Protein AF-Q8I5D8-F1 (afdb_monomer_lite)

Sequence (147 aa):
MFNIFIRNFSKKAGWSWIKNRRGRKKILSISYPPKDRSNIIKLSDDSDKLIFICNGKLRNNFLSTVKNMKETKCIIKNNNITTPCLVISKAKCHTLLELFTYDEILHLEKLSPHILKLFEEAEKGFEENKQNCILRKHEALKFRLIK

Secondary structure (DSSP, 8-state):
--PPP--PPPSS-SSHHHHHHHH---SEE--SS-SSB---EESSTT--EEEEEEEEEEPGGGHHHHHH-SS-S-EEETTEEEEEEEEEEETTTTEEEEEEEHHHHHHHHHHHHHHHHHHHHHHHHHHHHHHHHHHT-------PPP-

Organism: Plasmodium falciparum (isolate 3D7) (NCBI:txid36329)

Structure (mmCIF, N/CA/C/O backbone):
data_AF-Q8I5D8-F1
#
_entry.id   AF-Q8I5D8-F1
#
loop_
_atom_site.group_PDB
_atom_site.id
_atom_site.type_symbol
_atom_site.label_atom_id
_atom_site.label_alt_id
_atom_site.label_comp_id
_atom_site.label_asym_id
_atom_site.label_entity_id
_atom_site.label_seq_id
_atom_site.pdbx_PDB_ins_code
_atom_site.Cartn_x
_atom_site.Cartn_y
_atom_site.Cartn_z
_atom_site.occupancy
_atom_site.B_iso_or_equiv
_atom_site.auth_seq_id
_atom_site.auth_comp_id
_atom_site.auth_asym_id
_atom_site.auth_atom_id
_atom_site.pdbx_PDB_model_num
ATOM 1 N N . MET A 1 1 ? -4.932 -18.431 -12.951 1.00 45.66 1 MET A N 1
ATOM 2 C CA . MET A 1 1 ? -4.204 -17.505 -13.847 1.00 45.66 1 MET A CA 1
ATOM 3 C C . MET A 1 1 ? -4.663 -16.094 -13.500 1.00 45.66 1 MET A C 1
ATOM 5 O O . MET A 1 1 ? -5.867 -15.881 -13.495 1.00 45.66 1 MET A O 1
ATOM 9 N N . PHE A 1 2 ? -3.774 -15.178 -13.105 1.00 57.84 2 PHE A N 1
ATOM 10 C CA . PHE A 1 2 ? -4.151 -13.779 -12.852 1.00 57.84 2 PHE A CA 1
ATOM 11 C C . PHE A 1 2 ? -3.645 -12.900 -13.991 1.00 57.84 2 PHE A C 1
ATOM 13 O O . PHE A 1 2 ? -2.509 -13.062 -14.428 1.00 57.84 2 PHE A O 1
ATOM 20 N N . ASN A 1 3 ? -4.489 -11.984 -14.460 1.00 68.06 3 ASN A N 1
ATOM 21 C CA . ASN A 1 3 ? -4.145 -11.078 -15.549 1.00 68.06 3 ASN A CA 1
ATOM 22 C C . ASN A 1 3 ? -3.196 -9.984 -15.040 1.00 68.06 3 ASN A C 1
ATOM 24 O O . ASN A 1 3 ? -3.507 -9.298 -14.065 1.00 68.06 3 ASN A O 1
ATOM 28 N N . ILE A 1 4 ? -2.057 -9.806 -15.714 1.00 69.00 4 ILE A N 1
ATOM 29 C CA . ILE A 1 4 ? -1.186 -8.641 -15.527 1.00 69.00 4 ILE A CA 1
ATOM 30 C C . ILE A 1 4 ? -1.712 -7.533 -16.440 1.00 69.00 4 ILE A C 1
ATOM 32 O O . ILE A 1 4 ? -1.822 -7.718 -17.649 1.00 69.00 4 ILE A O 1
ATOM 36 N N . PHE A 1 5 ? -2.039 -6.377 -15.866 1.00 68.50 5 PHE A N 1
ATOM 37 C CA . PHE A 1 5 ? -2.494 -5.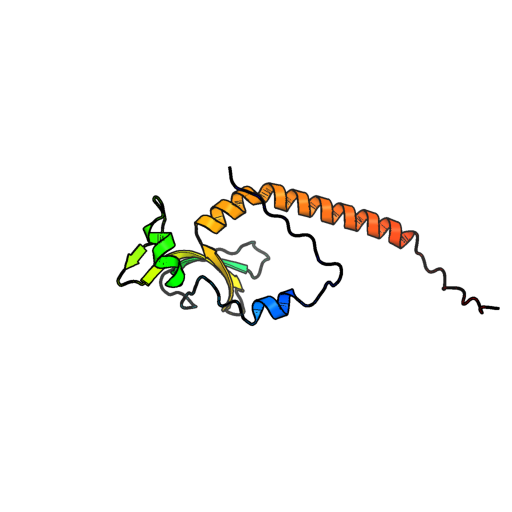213 -16.623 1.00 68.50 5 PHE A CA 1
ATOM 38 C C . PHE A 1 5 ? -1.362 -4.193 -16.733 1.00 68.50 5 PHE A C 1
ATOM 40 O O . PHE A 1 5 ? -0.873 -3.697 -15.719 1.00 68.50 5 PHE A O 1
ATOM 47 N N . ILE A 1 6 ? -0.975 -3.846 -17.961 1.00 64.00 6 ILE A N 1
ATOM 48 C CA . ILE A 1 6 ? 0.034 -2.818 -18.243 1.00 64.00 6 ILE A CA 1
ATOM 49 C C . ILE A 1 6 ? -0.675 -1.595 -18.822 1.00 64.00 6 ILE A C 1
ATOM 51 O O . ILE A 1 6 ? -1.484 -1.707 -19.743 1.00 64.00 6 ILE A O 1
ATOM 55 N N . ARG A 1 7 ? -0.369 -0.406 -18.293 1.00 58.84 7 ARG A N 1
ATOM 56 C CA . ARG A 1 7 ? -0.819 0.866 -18.865 1.00 58.84 7 ARG A CA 1
ATOM 57 C C . ARG A 1 7 ? 0.386 1.639 -19.379 1.00 58.84 7 ARG A C 1
ATOM 59 O O . ARG A 1 7 ? 1.221 2.067 -18.590 1.00 58.84 7 ARG A O 1
ATOM 66 N N . ASN A 1 8 ? 0.417 1.896 -20.683 1.00 57.47 8 ASN A N 1
ATOM 67 C CA . ASN A 1 8 ? 1.417 2.777 -21.278 1.00 57.47 8 ASN A CA 1
ATOM 68 C C . ASN A 1 8 ? 1.202 4.224 -20.808 1.00 57.47 8 ASN A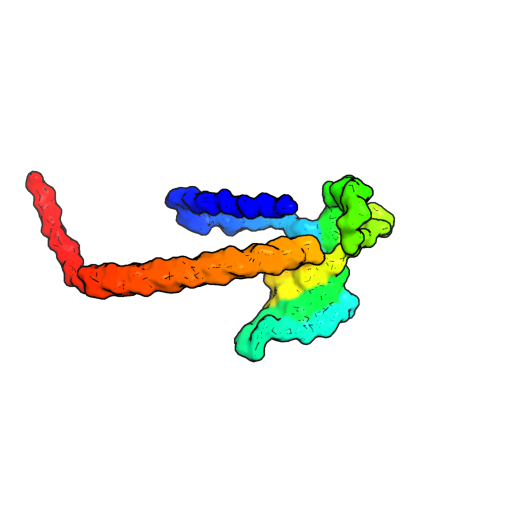 C 1
ATOM 70 O O . ASN A 1 8 ? 0.062 4.697 -20.697 1.00 57.47 8 ASN A O 1
ATOM 74 N N . PHE A 1 9 ? 2.294 4.942 -20.536 1.00 55.41 9 PHE A N 1
ATOM 75 C CA . PHE A 1 9 ? 2.217 6.369 -20.241 1.00 55.41 9 PHE A CA 1
ATOM 76 C C . PHE A 1 9 ? 1.647 7.122 -21.449 1.00 55.41 9 PHE A C 1
ATOM 78 O O . PHE A 1 9 ? 2.060 6.929 -22.590 1.00 55.41 9 PHE A O 1
ATOM 85 N N . SER A 1 10 ? 0.702 8.025 -21.190 1.00 53.72 10 SER A N 1
ATOM 86 C CA . SER A 1 10 ? 0.328 9.044 -22.171 1.00 53.72 10 SER A CA 1
ATOM 87 C C . SER A 1 10 ? 1.541 9.941 -22.429 1.00 53.72 10 SER A C 1
ATOM 89 O O . SER A 1 10 ? 2.137 10.425 -21.469 1.00 53.72 10 SER A O 1
ATOM 91 N N . LYS A 1 11 ? 1.849 10.242 -23.701 1.00 53.69 11 LYS A N 1
ATOM 92 C CA . LYS A 1 11 ? 2.894 11.216 -24.089 1.00 53.69 11 LYS A CA 1
ATOM 93 C C . LYS A 1 11 ? 2.678 12.612 -23.476 1.00 53.69 11 LYS A C 1
ATOM 95 O O . LYS A 1 11 ? 3.629 13.370 -23.333 1.00 53.69 11 LYS A O 1
ATOM 100 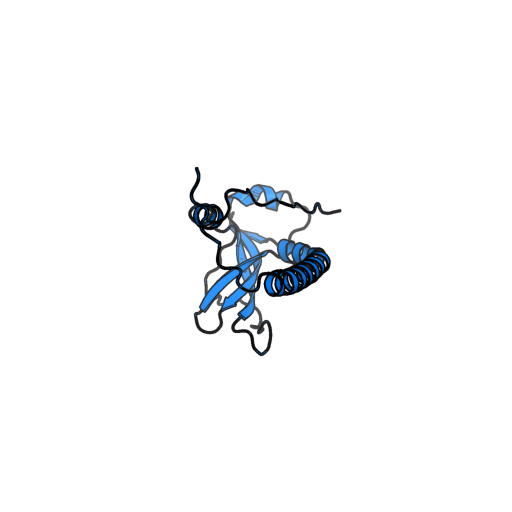N N . LYS A 1 12 ? 1.451 12.955 -23.060 1.00 54.16 12 LYS A N 1
ATOM 101 C CA . LYS A 1 12 ? 1.179 14.117 -22.194 1.00 54.16 12 LYS A CA 1
ATOM 102 C C . LYS A 1 12 ? 1.453 13.706 -20.737 1.00 54.16 12 LYS A C 1
ATOM 104 O O . LYS A 1 12 ? 0.521 13.339 -20.019 1.00 54.16 12 LYS A O 1
ATOM 109 N N . ALA A 1 13 ? 2.724 13.654 -20.337 1.00 48.72 13 ALA A N 1
ATOM 110 C CA . ALA A 1 13 ? 3.164 13.059 -19.071 1.00 48.72 13 ALA A CA 1
ATOM 111 C C . ALA A 1 13 ? 3.556 14.112 -18.019 1.00 48.72 13 ALA A C 1
ATOM 113 O O . ALA A 1 13 ? 4.333 15.020 -18.289 1.00 48.72 13 ALA A O 1
ATOM 114 N N . GLY A 1 14 ? 3.026 13.953 -16.799 1.00 53.44 14 GLY A N 1
ATOM 115 C CA . GLY A 1 14 ? 3.555 14.585 -15.583 1.00 53.44 14 GLY A CA 1
ATOM 116 C C . GLY A 1 14 ? 2.521 14.789 -14.468 1.00 53.44 14 GLY A C 1
ATOM 117 O O . GLY A 1 14 ? 2.788 14.490 -13.312 1.00 53.44 14 GLY A O 1
ATOM 118 N N . TRP A 1 15 ? 1.302 15.234 -14.794 1.00 47.25 15 TRP A N 1
ATOM 119 C CA . TRP A 1 15 ? 0.408 15.840 -13.784 1.00 47.25 15 TRP A CA 1
ATOM 120 C C . TRP A 1 15 ? -0.894 15.083 -13.490 1.00 47.25 15 TRP A C 1
ATOM 122 O O . TRP A 1 15 ? -1.536 15.327 -12.464 1.00 47.25 15 TRP A O 1
ATOM 132 N N . SER A 1 16 ? -1.300 14.141 -14.350 1.00 52.19 16 SER A N 1
ATOM 133 C CA . SER A 1 16 ? -2.563 13.407 -14.158 1.00 52.19 16 SER A CA 1
ATOM 134 C C . SER A 1 16 ? -2.560 12.585 -12.863 1.00 52.19 16 SER A C 1
ATOM 136 O O . SER A 1 16 ? -3.599 12.454 -12.226 1.00 52.19 16 SER A O 1
ATOM 138 N N . TRP A 1 17 ? -1.402 12.112 -12.397 1.00 51.12 17 TRP A N 1
ATOM 139 C CA . TRP A 1 17 ? -1.319 11.247 -11.217 1.00 51.12 17 TRP A CA 1
ATOM 140 C C . TRP A 1 17 ? -1.645 11.972 -9.896 1.00 51.12 17 TRP A C 1
ATOM 142 O O . TRP A 1 17 ? -2.410 11.453 -9.082 1.00 51.12 17 TRP A O 1
ATOM 152 N N . ILE A 1 18 ? -1.167 13.214 -9.719 1.00 50.75 18 ILE A N 1
ATOM 153 C CA . ILE A 1 18 ? -1.487 14.054 -8.546 1.00 50.75 18 ILE A CA 1
ATOM 154 C C . ILE A 1 18 ? -2.977 14.427 -8.538 1.00 50.75 18 ILE A C 1
ATOM 156 O O . ILE A 1 18 ? -3.631 14.341 -7.496 1.00 50.75 18 ILE A O 1
ATOM 160 N N . LYS A 1 19 ? -3.544 14.785 -9.702 1.00 51.03 19 LYS A N 1
ATOM 161 C CA . LYS A 1 19 ? -4.984 15.074 -9.828 1.00 51.03 19 LYS A CA 1
ATOM 162 C C . LYS A 1 19 ? -5.844 13.833 -9.567 1.00 51.03 19 LYS A C 1
ATOM 164 O O . LYS A 1 19 ? -6.840 13.939 -8.857 1.00 51.03 19 LYS A O 1
ATOM 169 N N . ASN A 1 20 ? -5.426 12.658 -10.039 1.00 56.88 20 ASN A N 1
ATOM 170 C CA . ASN A 1 20 ? -6.163 11.408 -9.828 1.00 56.88 20 ASN A CA 1
ATOM 171 C C . ASN A 1 20 ? -6.206 10.991 -8.345 1.00 56.88 20 ASN A C 1
ATOM 173 O O . ASN A 1 20 ? -7.168 10.348 -7.924 1.00 56.88 20 ASN A O 1
ATOM 177 N N . ARG A 1 21 ? -5.218 11.388 -7.525 1.00 53.41 21 ARG A N 1
ATOM 178 C CA . ARG A 1 21 ? -5.267 11.183 -6.065 1.00 53.41 21 ARG A CA 1
ATOM 179 C C . ARG A 1 21 ? -6.294 12.076 -5.366 1.00 53.41 21 ARG A C 1
ATOM 181 O O . ARG A 1 21 ? -6.942 11.595 -4.441 1.00 53.41 21 ARG A O 1
ATOM 188 N N . ARG A 1 22 ? -6.477 13.336 -5.794 1.00 55.75 22 ARG A N 1
ATOM 189 C CA . ARG A 1 22 ? -7.295 14.333 -5.063 1.00 55.75 22 ARG A CA 1
ATOM 190 C C . ARG A 1 22 ? -8.771 13.942 -4.871 1.00 55.75 22 ARG A C 1
ATOM 192 O O . ARG A 1 22 ? -9.397 14.472 -3.965 1.00 55.75 22 ARG A O 1
ATOM 199 N N . GLY A 1 23 ? -9.313 13.001 -5.649 1.00 59.81 23 GLY A N 1
ATOM 200 C CA . GLY A 1 23 ? -10.686 12.497 -5.472 1.00 59.81 23 GLY A CA 1
ATOM 201 C C . GLY A 1 23 ? -10.799 11.030 -5.048 1.00 59.81 23 GLY A C 1
ATOM 202 O O . GLY A 1 23 ? -11.850 10.604 -4.561 1.00 59.81 23 GLY A O 1
ATOM 203 N N . ARG A 1 24 ? -9.740 10.224 -5.209 1.00 64.69 24 ARG A N 1
ATOM 204 C CA . ARG A 1 24 ? -9.815 8.786 -4.930 1.00 64.69 24 ARG A CA 1
ATOM 205 C C . ARG A 1 24 ? -9.666 8.548 -3.436 1.00 64.69 24 ARG A C 1
ATOM 207 O O . ARG A 1 24 ? -8.569 8.357 -2.917 1.00 64.69 24 ARG A O 1
ATOM 214 N N . LYS A 1 25 ? -10.794 8.538 -2.731 1.00 70.19 25 LYS A N 1
ATOM 215 C CA . LYS A 1 25 ? -10.813 8.172 -1.318 1.00 70.19 25 LYS A CA 1
ATOM 216 C C . LYS A 1 25 ? -10.243 6.735 -1.164 1.00 70.19 25 LYS A C 1
ATOM 218 O O . LYS A 1 25 ? -10.648 5.839 -1.910 1.00 70.19 25 LYS A O 1
ATOM 223 N N . LYS A 1 26 ? -9.350 6.481 -0.196 1.00 79.38 26 LYS A N 1
ATOM 224 C CA . LYS A 1 26 ? -8.678 5.169 0.010 1.00 79.38 26 LYS A CA 1
ATOM 225 C C . LYS A 1 26 ? -9.668 4.026 0.262 1.00 79.38 26 LYS A C 1
ATOM 227 O O . LYS A 1 26 ? -10.628 4.227 0.993 1.00 79.38 26 LYS A O 1
ATOM 232 N N . ILE A 1 27 ? -9.475 2.856 -0.344 1.00 87.25 27 ILE A N 1
ATOM 233 C CA . ILE A 1 27 ? -10.397 1.709 -0.203 1.00 87.25 27 ILE A CA 1
ATOM 234 C C . ILE A 1 27 ? -10.407 1.177 1.241 1.00 87.25 27 ILE A C 1
ATOM 236 O O . ILE A 1 27 ? -11.473 0.862 1.775 1.00 87.25 27 ILE A O 1
ATOM 240 N N . LEU A 1 28 ? -9.231 1.168 1.870 1.00 90.69 28 LEU A N 1
ATOM 241 C CA . LEU A 1 28 ? -9.011 0.831 3.271 1.00 90.69 28 LEU A CA 1
ATOM 242 C C . LEU A 1 28 ? -8.831 2.078 4.139 1.00 90.69 28 LEU A C 1
ATOM 244 O O . LEU A 1 28 ? -8.306 3.105 3.696 1.00 90.69 28 LEU A O 1
ATOM 248 N N . SER A 1 29 ? -9.216 1.950 5.404 1.00 91.31 29 SER A N 1
ATOM 249 C CA . SER A 1 29 ? -8.965 2.936 6.454 1.00 91.31 29 SER A CA 1
ATOM 250 C C . SER A 1 29 ? -8.567 2.246 7.756 1.00 91.31 29 SER A C 1
ATOM 252 O O . SER A 1 29 ? -9.096 1.188 8.088 1.00 91.31 29 SER A O 1
ATOM 254 N N . ILE A 1 30 ? -7.645 2.850 8.501 1.00 92.12 30 ILE A N 1
ATOM 255 C CA . ILE A 1 30 ? -7.231 2.397 9.833 1.00 92.12 30 ILE A CA 1
ATOM 256 C C . ILE A 1 30 ? -7.236 3.592 10.785 1.00 92.12 30 ILE A C 1
ATOM 258 O O . ILE A 1 30 ? -6.993 4.723 10.359 1.00 92.12 30 ILE A O 1
ATOM 262 N N . SER A 1 31 ? -7.479 3.355 12.072 1.00 88.56 31 SER A N 1
ATOM 263 C CA . SER A 1 31 ? -7.127 4.326 13.110 1.00 88.56 31 SER A CA 1
ATOM 264 C C . SER A 1 31 ? -5.616 4.266 13.313 1.00 88.56 31 SER A C 1
ATOM 266 O O . SER A 1 31 ? -5.099 3.222 13.713 1.00 88.56 31 SER A O 1
ATOM 268 N N . TYR A 1 32 ? -4.909 5.349 13.003 1.00 83.50 32 TYR A N 1
ATOM 269 C CA . TYR A 1 32 ? -3.458 5.412 13.139 1.00 83.50 32 TYR A CA 1
ATOM 270 C C . TYR A 1 32 ? -3.062 6.403 14.250 1.00 83.50 32 TYR A C 1
ATOM 272 O O . TYR A 1 32 ? -3.563 7.527 14.229 1.00 83.50 32 TYR A O 1
ATOM 280 N N . PRO A 1 33 ? -2.162 6.030 15.181 1.00 84.62 33 PRO A N 1
ATOM 281 C CA . PRO A 1 33 ? -1.501 4.726 15.283 1.00 84.62 33 PRO A CA 1
ATOM 282 C C . PRO A 1 33 ? -2.478 3.618 15.733 1.00 84.62 33 PRO A C 1
ATOM 284 O O . PRO A 1 33 ? -3.350 3.875 16.563 1.00 84.62 33 PRO A O 1
ATOM 287 N N . PRO A 1 34 ? -2.359 2.386 15.204 1.00 88.12 34 PRO A N 1
ATOM 288 C CA . PRO A 1 34 ? -3.238 1.300 15.615 1.00 88.12 34 PRO A CA 1
ATOM 289 C C . PRO A 1 34 ? -2.811 0.746 16.974 1.00 88.12 34 PRO A C 1
ATOM 291 O O . PRO A 1 34 ? -1.621 0.528 17.208 1.00 88.12 34 PRO A O 1
ATOM 294 N N . LYS A 1 35 ? -3.799 0.513 17.845 1.00 89.00 35 LYS A N 1
ATOM 295 C CA . LYS A 1 35 ? -3.613 -0.141 19.148 1.00 89.00 35 LYS A CA 1
ATOM 296 C C . LYS A 1 35 ? -3.405 -1.646 18.972 1.00 89.00 35 LYS A C 1
ATOM 298 O O . LYS A 1 35 ? -2.396 -2.176 19.418 1.00 89.00 35 LYS A O 1
ATOM 303 N N . ASP A 1 36 ? -4.303 -2.286 18.224 1.00 91.81 36 ASP A N 1
ATOM 304 C CA . ASP A 1 36 ? -4.248 -3.718 17.928 1.00 91.81 36 ASP A CA 1
ATOM 305 C C . ASP A 1 36 ? -3.459 -3.954 16.637 1.00 91.81 36 ASP A C 1
ATOM 307 O O . ASP A 1 36 ? -3.962 -3.763 15.523 1.00 91.81 36 ASP A O 1
ATOM 311 N N . ARG A 1 37 ? -2.188 -4.325 16.785 1.00 94.62 37 ARG A N 1
ATOM 312 C CA . ARG A 1 37 ? -1.266 -4.570 15.671 1.00 94.62 37 ARG A CA 1
ATOM 313 C C . ARG A 1 37 ? -0.265 -5.667 16.009 1.00 94.62 37 ARG A C 1
ATOM 315 O O . ARG A 1 37 ? -0.007 -5.938 17.178 1.00 94.62 37 ARG A O 1
ATOM 322 N N . SER A 1 38 ? 0.319 -6.257 14.973 1.00 95.94 38 SER A N 1
ATOM 323 C CA . SER A 1 38 ? 1.482 -7.131 15.107 1.00 95.94 38 SER A CA 1
ATOM 324 C C . SER A 1 38 ? 2.723 -6.354 15.552 1.00 95.94 38 SER A C 1
ATOM 326 O O . SER A 1 38 ? 2.738 -5.118 15.575 1.00 95.94 38 SER A O 1
ATOM 328 N N . ASN A 1 39 ? 3.808 -7.091 15.793 1.00 95.38 39 ASN A N 1
ATOM 329 C CA . ASN A 1 39 ? 5.138 -6.510 15.939 1.00 95.38 39 ASN A CA 1
ATOM 330 C C . ASN A 1 39 ? 5.472 -5.605 14.746 1.00 95.38 39 ASN A C 1
ATOM 332 O O . ASN A 1 39 ? 5.102 -5.893 13.602 1.00 95.38 39 ASN A O 1
ATOM 336 N N . ILE A 1 40 ? 6.165 -4.507 15.044 1.00 93.44 40 ILE A N 1
ATOM 337 C CA . ILE A 1 40 ? 6.664 -3.565 14.048 1.00 93.44 40 ILE A CA 1
ATOM 338 C C . ILE A 1 40 ? 8.021 -4.056 13.559 1.00 93.44 40 ILE A C 1
ATOM 340 O O . ILE A 1 40 ? 8.933 -4.255 14.356 1.00 93.44 40 ILE A O 1
ATOM 344 N N . ILE A 1 41 ? 8.148 -4.202 12.244 1.00 94.00 41 ILE A N 1
ATOM 345 C CA . ILE A 1 41 ? 9.352 -4.656 11.554 1.00 94.00 41 ILE A CA 1
ATOM 346 C C . ILE A 1 41 ? 9.890 -3.497 10.713 1.00 94.00 41 ILE A C 1
ATOM 348 O O . ILE A 1 41 ? 9.126 -2.789 10.055 1.00 94.00 41 ILE A O 1
ATOM 352 N N . LYS A 1 42 ? 11.203 -3.275 10.724 1.00 93.25 42 LYS A N 1
ATOM 353 C CA . LYS A 1 42 ? 11.855 -2.320 9.821 1.00 93.25 42 LYS A CA 1
ATOM 354 C C . LYS A 1 42 ? 12.056 -2.991 8.460 1.00 93.25 42 LYS A C 1
ATOM 356 O O . LYS A 1 42 ? 12.469 -4.143 8.421 1.00 93.25 42 LYS A O 1
ATOM 361 N N . LEU A 1 43 ? 11.757 -2.307 7.351 1.00 91.75 43 LEU A N 1
ATOM 362 C CA . LEU A 1 43 ? 11.884 -2.913 6.012 1.00 91.75 43 LEU A CA 1
ATOM 363 C C . LEU A 1 43 ? 13.336 -3.326 5.695 1.00 91.75 43 LEU A C 1
ATOM 365 O O . LEU A 1 43 ? 13.564 -4.328 5.031 1.00 91.75 43 LEU A O 1
ATOM 369 N N . SER A 1 44 ? 14.298 -2.539 6.164 1.00 91.31 44 SER A N 1
ATOM 370 C CA . SER A 1 44 ? 15.737 -2.816 6.149 1.00 91.31 44 SER A CA 1
ATOM 371 C C . SER A 1 44 ? 16.421 -1.968 7.219 1.00 91.31 44 SER A C 1
ATOM 373 O O . SER A 1 44 ? 15.868 -0.933 7.611 1.00 91.31 44 SER A O 1
ATOM 375 N N . ASP A 1 45 ? 17.624 -2.352 7.641 1.00 90.12 45 ASP A N 1
ATOM 376 C CA . ASP A 1 45 ? 18.358 -1.682 8.723 1.00 90.12 45 ASP A CA 1
ATOM 377 C C . ASP A 1 45 ? 18.633 -0.199 8.455 1.00 90.12 45 ASP A C 1
ATOM 379 O O . ASP A 1 45 ? 18.612 0.597 9.391 1.00 90.12 45 ASP A O 1
ATOM 383 N N . ASP A 1 46 ? 18.736 0.212 7.192 1.00 90.38 46 ASP A N 1
ATOM 384 C CA . ASP A 1 46 ? 18.963 1.615 6.817 1.00 90.38 46 ASP A CA 1
ATOM 385 C C . ASP A 1 46 ? 17.677 2.375 6.452 1.00 90.38 46 ASP A C 1
ATOM 387 O O . ASP A 1 46 ? 17.674 3.599 6.308 1.00 90.38 46 ASP A O 1
ATOM 391 N N . SER A 1 47 ? 16.545 1.682 6.291 1.00 87.62 47 SER A N 1
ATOM 392 C CA . SER A 1 47 ? 15.311 2.325 5.828 1.00 87.62 47 SER A CA 1
ATOM 393 C C . SER A 1 47 ? 14.506 2.966 6.960 1.00 87.62 47 SER A C 1
ATOM 395 O O . SER A 1 47 ? 14.162 2.335 7.950 1.00 87.62 47 SER A O 1
ATOM 397 N N . ASP A 1 48 ? 14.033 4.197 6.771 1.00 90.56 48 ASP A N 1
ATOM 398 C CA . ASP A 1 48 ? 13.064 4.826 7.689 1.00 90.56 48 ASP A CA 1
ATOM 399 C C . ASP A 1 48 ? 11.626 4.256 7.532 1.00 90.56 48 ASP A C 1
ATOM 401 O O . ASP A 1 48 ? 10.648 4.917 7.903 1.00 90.56 48 ASP A O 1
ATOM 405 N N . LYS A 1 49 ? 11.466 3.056 6.947 1.00 93.00 49 LYS A N 1
ATOM 406 C CA . LYS A 1 49 ? 10.166 2.432 6.655 1.00 93.00 49 LYS A CA 1
ATOM 407 C C . LYS A 1 49 ? 9.866 1.309 7.647 1.00 93.00 49 LYS A C 1
ATOM 409 O O . LYS A 1 49 ? 10.670 0.399 7.833 1.00 93.00 49 LYS A O 1
ATOM 414 N N . LEU A 1 50 ? 8.682 1.375 8.243 1.00 93.38 50 LEU A N 1
ATOM 415 C CA . LEU A 1 50 ? 8.147 0.391 9.174 1.00 93.38 50 LEU A CA 1
ATOM 416 C C . LEU A 1 50 ? 7.002 -0.375 8.526 1.00 93.38 50 LEU A C 1
ATOM 418 O O . LEU A 1 50 ? 6.205 0.198 7.779 1.00 93.38 50 LEU A O 1
ATOM 422 N N . ILE A 1 51 ? 6.919 -1.654 8.860 1.00 94.94 51 ILE A N 1
ATOM 423 C CA . ILE A 1 51 ? 5.932 -2.596 8.363 1.00 94.94 51 ILE A CA 1
ATOM 424 C C . ILE A 1 51 ? 5.313 -3.324 9.548 1.00 94.94 51 ILE A C 1
ATOM 426 O O . ILE A 1 51 ? 6.013 -3.796 10.440 1.00 94.9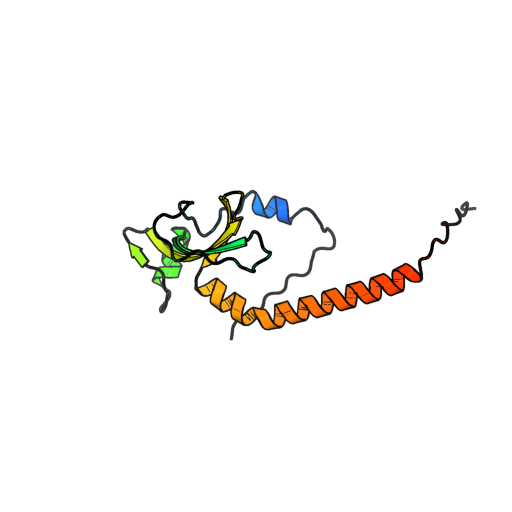4 51 ILE A O 1
ATOM 430 N N . PHE A 1 52 ? 3.991 -3.410 9.567 1.00 95.75 52 PHE A N 1
ATOM 431 C CA . PHE A 1 52 ? 3.254 -4.217 10.534 1.00 95.75 52 PHE A CA 1
ATOM 432 C C . PHE A 1 52 ? 1.882 -4.574 9.966 1.00 95.75 52 PHE A C 1
ATOM 434 O O . PHE A 1 52 ? 1.423 -3.978 8.991 1.00 95.75 52 PHE A O 1
ATOM 441 N N . ILE A 1 53 ? 1.215 -5.539 10.585 1.00 96.62 53 ILE A N 1
ATOM 442 C CA . ILE A 1 53 ? -0.130 -5.970 10.219 1.00 96.62 53 ILE A CA 1
ATOM 443 C C . ILE A 1 53 ? -1.109 -5.446 11.265 1.00 96.62 53 ILE A C 1
ATOM 445 O O . ILE A 1 53 ? -0.865 -5.539 12.470 1.00 96.62 53 ILE A O 1
ATOM 449 N N . CYS A 1 54 ? -2.235 -4.904 10.816 1.00 95.81 54 CYS A N 1
ATOM 450 C CA . CYS A 1 54 ? -3.366 -4.601 11.685 1.00 95.81 54 CYS A CA 1
ATOM 451 C C . CYS A 1 54 ? -4.690 -4.815 10.952 1.00 95.81 54 CYS A C 1
ATOM 453 O O . CYS A 1 54 ? -4.731 -5.046 9.741 1.00 95.81 54 CYS A O 1
ATOM 455 N N . ASN A 1 55 ? -5.788 -4.730 11.694 1.00 95.31 55 ASN A N 1
ATOM 456 C CA . ASN A 1 55 ? -7.120 -4.790 11.115 1.00 95.31 55 ASN A CA 1
ATOM 457 C C . ASN A 1 55 ? -7.557 -3.404 10.629 1.00 95.31 55 ASN A C 1
ATOM 459 O O . ASN A 1 55 ? -7.601 -2.442 11.398 1.00 95.31 55 ASN A O 1
ATOM 463 N N . GLY A 1 56 ? -7.904 -3.317 9.347 1.00 94.00 56 GLY A N 1
ATOM 464 C CA . GLY A 1 56 ? -8.451 -2.124 8.717 1.00 94.00 56 GLY A CA 1
ATOM 465 C C . GLY A 1 56 ? -9.911 -2.282 8.328 1.00 94.00 56 GLY A C 1
ATOM 466 O O . GLY A 1 56 ? -10.411 -3.386 8.123 1.00 94.00 56 GLY A O 1
ATOM 467 N N . LYS A 1 57 ? -10.603 -1.149 8.218 1.00 94.12 57 LYS A N 1
ATOM 468 C CA . LYS A 1 57 ? -11.982 -1.067 7.743 1.00 94.12 57 LYS A CA 1
ATOM 469 C C . LYS A 1 57 ? -11.988 -0.876 6.234 1.00 94.12 57 LYS A C 1
ATOM 471 O O . LYS A 1 57 ? -11.445 0.114 5.727 1.00 94.12 57 LYS A O 1
ATOM 476 N N . LEU A 1 58 ? -12.624 -1.807 5.535 1.00 93.19 58 LEU A N 1
ATOM 477 C CA . LEU A 1 58 ? -12.912 -1.699 4.113 1.00 93.19 58 LEU A CA 1
ATOM 478 C C . LEU A 1 58 ? -14.203 -0.896 3.922 1.00 93.19 58 LEU A C 1
ATOM 480 O O . LEU A 1 58 ? -15.116 -0.953 4.746 1.00 93.19 58 LEU A O 1
ATOM 484 N N . ARG A 1 59 ? -14.296 -0.134 2.832 1.00 90.75 59 ARG A N 1
ATOM 485 C CA . ARG A 1 59 ? -15.536 0.579 2.507 1.00 90.75 59 ARG A CA 1
ATOM 486 C C . ARG A 1 59 ? -16.733 -0.353 2.346 1.00 90.75 59 ARG A C 1
ATOM 488 O O . ARG A 1 59 ? -16.657 -1.354 1.643 1.00 90.75 59 ARG A O 1
ATOM 495 N N . ASN A 1 60 ? -17.884 0.110 2.826 1.00 87.88 60 ASN A N 1
ATOM 496 C CA . ASN A 1 60 ? -19.152 -0.613 2.726 1.00 87.88 60 ASN A CA 1
ATOM 497 C C . ASN A 1 60 ? -19.619 -0.845 1.276 1.00 87.88 60 ASN A C 1
ATOM 499 O O . ASN A 1 60 ? -20.366 -1.783 1.031 1.00 87.88 60 ASN A O 1
ATOM 503 N N . ASN A 1 61 ? -19.136 -0.072 0.294 1.00 89.12 61 ASN A N 1
ATOM 504 C CA . ASN A 1 61 ? -19.426 -0.318 -1.127 1.00 89.12 61 ASN A CA 1
ATOM 505 C C . ASN A 1 61 ? -18.941 -1.696 -1.610 1.00 89.12 61 ASN A C 1
ATOM 507 O O . ASN A 1 61 ? -19.447 -2.196 -2.606 1.00 89.12 61 ASN A O 1
ATOM 511 N N . PHE A 1 62 ? -17.979 -2.308 -0.913 1.00 88.31 62 PHE A N 1
ATOM 512 C CA . PHE A 1 62 ? -17.486 -3.651 -1.217 1.00 88.31 62 PHE A CA 1
ATOM 513 C C . PHE A 1 62 ? -18.261 -4.754 -0.482 1.00 88.31 62 PHE A C 1
ATOM 515 O O . PHE A 1 62 ? -17.918 -5.922 -0.624 1.00 88.31 62 PHE A O 1
ATOM 522 N N . LEU A 1 63 ? -19.303 -4.430 0.296 1.00 89.88 63 LEU A N 1
ATOM 523 C CA . LEU A 1 63 ? -20.018 -5.410 1.123 1.00 89.88 63 LEU A CA 1
ATOM 524 C C . LEU A 1 63 ? -20.640 -6.533 0.293 1.00 89.88 63 LEU A C 1
ATOM 526 O O . LEU A 1 63 ? -20.532 -7.693 0.675 1.00 89.88 63 LEU A O 1
ATOM 530 N N . SER A 1 64 ? -21.253 -6.206 -0.845 1.00 90.62 64 SER A N 1
ATOM 531 C CA . SER A 1 64 ? -21.802 -7.204 -1.771 1.00 90.62 64 SER A CA 1
ATOM 532 C C . SER A 1 64 ? -20.704 -8.081 -2.368 1.00 90.62 64 SER A C 1
ATOM 534 O O . SER A 1 64 ? -20.836 -9.300 -2.387 1.00 90.62 64 SER A O 1
ATOM 536 N N . THR A 1 65 ? -19.592 -7.476 -2.794 1.00 89.25 65 THR A N 1
ATOM 537 C CA . THR A 1 65 ? -18.434 -8.196 -3.332 1.00 89.25 65 THR A CA 1
ATOM 538 C C . THR A 1 65 ? -17.871 -9.181 -2.313 1.00 89.25 65 THR A C 1
ATOM 540 O O . THR A 1 65 ? -17.718 -10.353 -2.636 1.00 89.25 65 THR A O 1
ATOM 543 N N . VAL A 1 66 ? -17.630 -8.735 -1.077 1.00 89.25 66 VAL A N 1
ATOM 544 C CA . VAL A 1 66 ? -17.063 -9.576 -0.013 1.00 89.25 66 VAL A CA 1
ATOM 545 C C . VAL A 1 66 ? -18.032 -10.687 0.399 1.00 89.25 66 VAL A C 1
ATOM 547 O O . VAL A 1 66 ? -17.590 -11.808 0.611 1.00 89.25 66 VAL A O 1
ATOM 550 N N . LYS A 1 67 ? -19.348 -10.428 0.454 1.00 89.38 67 LYS A N 1
ATOM 551 C CA . LYS A 1 67 ? -20.357 -11.471 0.734 1.00 89.38 67 LYS A CA 1
ATOM 552 C C . LYS A 1 67 ? -20.403 -12.571 -0.331 1.00 89.38 67 LYS A C 1
ATOM 554 O O . LYS A 1 67 ? -20.723 -13.706 -0.004 1.00 89.38 67 LYS A O 1
ATOM 559 N N . ASN A 1 68 ? -20.101 -12.232 -1.583 1.00 90.00 68 ASN A N 1
ATOM 560 C CA . ASN A 1 68 ? -20.139 -13.170 -2.706 1.00 90.00 68 ASN A CA 1
ATOM 561 C C . ASN A 1 68 ? -18.816 -13.927 -2.908 1.00 90.00 68 ASN A C 1
ATOM 563 O O . ASN A 1 68 ? -18.756 -14.860 -3.711 1.00 90.00 68 ASN A O 1
ATOM 567 N N . MET A 1 69 ? -17.744 -13.527 -2.224 1.00 86.69 69 MET A N 1
ATOM 568 C CA . MET A 1 69 ? -16.463 -14.221 -2.288 1.00 86.69 69 MET A CA 1
ATOM 569 C C . MET A 1 69 ? -16.501 -15.482 -1.415 1.00 86.69 69 MET A C 1
ATOM 571 O O . MET A 1 69 ? -16.867 -15.424 -0.245 1.00 86.69 69 MET A O 1
ATOM 575 N N . LYS A 1 70 ? -16.099 -16.624 -1.987 1.00 80.88 70 LYS A N 1
ATOM 576 C CA . LYS A 1 70 ? -16.099 -17.927 -1.294 1.00 80.88 70 LYS A CA 1
ATOM 577 C C . LYS A 1 70 ? -15.033 -18.023 -0.202 1.00 80.88 70 LYS A C 1
ATOM 579 O O . LYS A 1 70 ? -15.277 -18.608 0.844 1.00 80.88 70 LYS A O 1
ATOM 584 N N . GLU A 1 71 ? -13.868 -17.432 -0.448 1.00 82.56 71 GLU A N 1
ATOM 585 C CA . GLU A 1 71 ? -12.726 -17.439 0.461 1.00 82.56 71 GLU A CA 1
ATOM 586 C C . GLU A 1 71 ? -12.229 -16.006 0.622 1.00 82.56 71 GLU A C 1
ATOM 588 O O . GLU A 1 71 ? -11.776 -15.387 -0.339 1.00 82.56 71 GLU A O 1
ATOM 593 N N . THR A 1 72 ? -12.338 -15.454 1.831 1.00 85.38 72 THR A N 1
ATOM 594 C CA . THR A 1 72 ? -11.731 -14.164 2.176 1.00 85.38 72 THR A CA 1
ATOM 595 C C . THR A 1 72 ? -11.277 -14.181 3.627 1.00 85.38 72 THR A C 1
ATOM 597 O O . THR A 1 72 ? -11.877 -14.847 4.469 1.00 85.38 72 THR A O 1
ATOM 600 N N . LYS A 1 73 ? -10.259 -13.380 3.950 1.00 89.81 73 LYS A N 1
ATOM 601 C CA . LYS A 1 73 ? -9.903 -13.072 5.346 1.00 89.81 73 LYS A CA 1
ATOM 602 C C . LYS A 1 73 ? -10.719 -11.911 5.930 1.00 89.81 73 LYS A C 1
ATOM 604 O O . LYS A 1 73 ? -10.385 -11.399 6.997 1.00 89.81 73 LYS A O 1
ATOM 609 N N . CYS A 1 74 ? -11.756 -11.458 5.226 1.00 92.12 74 CYS A N 1
ATOM 610 C CA . CYS A 1 74 ? -12.600 -10.366 5.684 1.00 92.12 74 CYS A CA 1
ATOM 611 C C . CYS A 1 74 ? -13.612 -10.869 6.719 1.00 92.12 74 CYS A C 1
ATOM 613 O O . CYS A 1 74 ? -14.226 -11.919 6.562 1.00 92.12 74 CYS A O 1
ATOM 615 N N . ILE A 1 75 ? -13.838 -10.072 7.758 1.00 92.19 75 ILE A N 1
ATOM 616 C CA . ILE A 1 75 ? -14.840 -10.310 8.793 1.00 92.19 75 ILE A CA 1
ATOM 617 C C . ILE A 1 75 ? -15.923 -9.246 8.646 1.00 92.19 75 ILE A C 1
ATOM 619 O O . ILE A 1 75 ? -15.646 -8.049 8.750 1.00 92.19 75 ILE A O 1
ATOM 623 N N . ILE A 1 76 ? -17.165 -9.678 8.434 1.00 92.50 76 ILE A N 1
ATOM 624 C CA . ILE A 1 76 ? -18.326 -8.788 8.340 1.00 92.50 76 ILE A CA 1
ATOM 625 C C . ILE A 1 76 ? -19.060 -8.789 9.683 1.00 92.50 76 ILE A C 1
ATOM 627 O O . ILE A 1 76 ? -19.532 -9.830 10.134 1.00 92.50 76 ILE A O 1
ATOM 631 N N . LYS A 1 77 ? -19.190 -7.619 10.315 1.00 91.56 77 LYS A N 1
ATOM 632 C CA . LYS A 1 77 ? -20.002 -7.419 11.529 1.00 91.56 77 LYS A CA 1
ATOM 633 C C . LYS A 1 77 ? -20.794 -6.123 11.404 1.00 91.56 77 LYS A C 1
ATOM 635 O O . LYS A 1 77 ? -20.208 -5.081 11.128 1.00 91.56 77 LYS A O 1
ATOM 640 N N . ASN A 1 78 ? -22.108 -6.163 11.625 1.00 91.25 78 ASN A N 1
ATOM 641 C CA . ASN A 1 78 ? -22.992 -4.986 11.596 1.00 91.25 78 ASN A CA 1
ATOM 642 C C . ASN A 1 78 ? -22.798 -4.112 10.338 1.00 91.25 78 ASN A C 1
ATOM 644 O O . ASN A 1 78 ? -22.611 -2.902 10.440 1.00 91.25 78 ASN A O 1
ATOM 648 N N . ASN A 1 79 ? -22.767 -4.733 9.152 1.00 89.44 79 ASN A N 1
ATOM 649 C CA . ASN A 1 79 ? -22.488 -4.090 7.855 1.00 89.44 79 ASN A CA 1
ATOM 650 C C . ASN A 1 79 ? -21.116 -3.404 7.714 1.00 89.44 79 ASN A C 1
ATOM 652 O O . ASN A 1 79 ? -20.844 -2.812 6.672 1.00 89.44 79 ASN A O 1
ATOM 656 N N . ASN A 1 80 ? -20.236 -3.522 8.708 1.00 92.69 80 ASN A N 1
ATOM 657 C CA . ASN A 1 80 ? -18.847 -3.100 8.613 1.00 92.69 80 ASN A CA 1
ATOM 658 C C . ASN A 1 80 ? -17.978 -4.283 8.198 1.00 92.69 80 ASN A C 1
ATOM 660 O O . ASN A 1 80 ? -18.129 -5.396 8.708 1.00 92.69 80 ASN A O 1
ATOM 664 N N . ILE A 1 81 ? -17.047 -4.016 7.289 1.00 94.25 81 ILE A N 1
ATOM 665 C CA . ILE A 1 81 ? -16.096 -5.003 6.794 1.00 94.25 81 ILE A CA 1
ATOM 666 C C . ILE A 1 81 ? -14.738 -4.691 7.407 1.00 94.25 81 ILE A C 1
ATOM 668 O O . ILE A 1 81 ? -14.183 -3.608 7.197 1.00 94.25 81 ILE A O 1
ATOM 672 N N . THR A 1 82 ? -14.195 -5.655 8.132 1.00 94.56 82 THR A N 1
ATOM 673 C CA . THR A 1 82 ? -12.855 -5.586 8.703 1.00 94.56 82 THR A CA 1
ATOM 674 C C . THR A 1 82 ? -11.965 -6.582 7.979 1.00 94.56 82 THR A C 1
ATOM 676 O O . THR A 1 82 ? -12.368 -7.720 7.770 1.00 94.56 82 THR A O 1
ATOM 679 N N . THR A 1 83 ? -10.759 -6.183 7.597 1.00 94.69 83 THR A N 1
ATOM 680 C CA . THR A 1 83 ? -9.788 -7.066 6.943 1.00 94.69 83 THR A CA 1
ATOM 681 C C . THR A 1 83 ? -8.406 -6.863 7.546 1.00 94.69 83 THR A C 1
ATOM 683 O O . THR A 1 83 ? -8.045 -5.718 7.839 1.00 94.69 83 THR A O 1
ATOM 686 N N . PRO A 1 84 ? -7.599 -7.925 7.700 1.00 95.31 84 PRO A N 1
ATOM 687 C CA . PRO A 1 84 ? -6.180 -7.749 7.950 1.00 95.31 84 PRO A CA 1
ATOM 688 C C . PRO A 1 84 ? -5.552 -6.993 6.775 1.00 95.31 84 PRO A C 1
ATOM 690 O O . PRO A 1 84 ? -5.884 -7.234 5.607 1.00 95.31 84 PRO A O 1
ATOM 693 N N . CYS A 1 85 ? -4.661 -6.062 7.093 1.00 95.44 85 CYS A N 1
ATOM 694 C CA . CYS A 1 85 ? -3.928 -5.281 6.112 1.00 95.44 85 CYS A CA 1
ATOM 695 C C . CYS A 1 85 ? -2.473 -5.070 6.540 1.00 95.44 85 CYS A C 1
ATOM 697 O O . CYS A 1 85 ? -2.176 -4.896 7.725 1.00 95.44 85 CYS A O 1
ATOM 699 N N . LEU A 1 86 ? -1.575 -5.090 5.556 1.00 96.31 86 LEU A N 1
ATOM 700 C CA . LEU A 1 86 ? -0.196 -4.659 5.709 1.00 96.31 86 LEU A CA 1
ATOM 701 C C . LEU A 1 86 ? -0.168 -3.135 5.730 1.00 96.31 86 LEU A C 1
ATOM 703 O O . LEU A 1 86 ? -0.696 -2.481 4.827 1.00 96.31 86 LEU A O 1
ATOM 707 N N . VAL A 1 87 ? 0.486 -2.578 6.735 1.00 94.69 87 VAL A N 1
ATOM 708 C CA . VAL A 1 87 ? 0.714 -1.148 6.866 1.00 94.69 87 VAL A CA 1
ATOM 709 C C . VAL A 1 87 ? 2.172 -0.855 6.589 1.00 94.69 87 VAL A C 1
ATOM 711 O O . VAL A 1 87 ? 3.039 -1.421 7.247 1.00 94.69 87 VAL A O 1
ATOM 714 N N . ILE A 1 88 ? 2.435 0.070 5.666 1.00 94.38 88 ILE A N 1
ATOM 715 C CA . ILE A 1 88 ? 3.761 0.660 5.485 1.00 94.38 88 ILE A CA 1
ATOM 716 C C . ILE A 1 88 ? 3.703 2.098 5.996 1.00 94.38 88 ILE A C 1
ATOM 718 O O . ILE A 1 88 ? 2.925 2.917 5.495 1.00 94.38 88 ILE A O 1
ATOM 722 N N . SER A 1 89 ? 4.522 2.426 6.990 1.00 92.50 89 SER A N 1
ATOM 723 C CA . SER A 1 89 ? 4.608 3.774 7.556 1.00 92.50 89 SER A CA 1
ATOM 724 C C . SER A 1 89 ? 6.049 4.271 7.645 1.00 92.50 89 SER A C 1
ATOM 726 O O . SER A 1 89 ? 7.004 3.509 7.505 1.00 92.50 89 SER A O 1
ATOM 728 N N . LYS A 1 90 ? 6.220 5.580 7.844 1.00 90.69 90 LYS A N 1
ATOM 729 C CA . LYS A 1 90 ? 7.528 6.189 8.108 1.00 90.69 90 LYS A CA 1
ATOM 730 C C . LYS A 1 90 ? 7.782 6.262 9.614 1.00 90.69 90 LYS A C 1
ATOM 732 O O . LYS A 1 90 ? 6.950 6.817 10.334 1.00 90.69 90 LYS A O 1
ATOM 737 N N . ALA A 1 91 ? 8.942 5.782 10.065 1.00 83.00 91 ALA A N 1
ATOM 738 C CA . ALA A 1 91 ? 9.299 5.690 11.484 1.00 83.00 91 ALA A CA 1
ATOM 739 C C . ALA A 1 91 ? 9.242 7.042 12.212 1.00 83.00 91 ALA A C 1
ATOM 741 O O . ALA A 1 91 ? 8.531 7.185 13.200 1.00 83.00 91 ALA A O 1
ATOM 742 N N . LYS A 1 92 ? 9.940 8.053 11.679 1.00 78.88 92 LYS A N 1
ATOM 743 C CA . LYS A 1 92 ? 10.141 9.353 12.348 1.00 78.88 92 LYS A CA 1
ATOM 744 C C . LYS A 1 92 ? 8.934 10.291 12.305 1.00 78.88 92 LYS A C 1
ATOM 746 O O . LYS A 1 92 ? 8.821 11.179 13.133 1.00 78.88 92 LYS A O 1
ATOM 751 N N . CYS A 1 93 ? 8.060 10.137 11.311 1.00 79.31 93 CYS A N 1
ATOM 752 C CA . CYS A 1 93 ? 6.990 11.107 11.044 1.00 79.31 93 CYS A CA 1
ATOM 753 C C . CYS A 1 93 ? 5.592 10.541 11.298 1.00 79.31 93 CYS A C 1
ATOM 755 O O . CYS A 1 93 ? 4.611 11.200 10.956 1.00 79.31 93 CYS A O 1
ATOM 757 N N . HIS A 1 94 ? 5.485 9.297 11.788 1.00 69.12 94 HIS A N 1
ATOM 758 C CA . HIS A 1 94 ? 4.207 8.604 11.980 1.00 69.12 94 HIS A CA 1
ATOM 759 C C . HIS A 1 94 ? 3.296 8.670 10.739 1.00 69.12 94 HIS A C 1
ATOM 761 O O . HIS A 1 94 ? 2.073 8.624 10.825 1.00 69.12 94 HIS A O 1
ATOM 767 N N . THR A 1 95 ? 3.903 8.801 9.559 1.00 83.25 95 THR A N 1
ATOM 768 C CA . THR A 1 95 ? 3.170 9.025 8.320 1.00 83.25 95 THR A CA 1
ATOM 769 C C . THR A 1 95 ? 2.801 7.678 7.743 1.00 83.25 95 THR A C 1
ATOM 771 O O . THR A 1 95 ? 3.677 6.885 7.396 1.00 83.25 95 THR A O 1
ATOM 774 N N . LEU A 1 96 ? 1.503 7.427 7.625 1.00 83.00 96 LEU A N 1
ATOM 775 C CA . LEU A 1 96 ? 0.994 6.287 6.883 1.00 83.00 96 LEU A CA 1
ATOM 776 C C . LEU A 1 96 ? 1.317 6.467 5.393 1.00 83.00 96 LEU A C 1
ATOM 778 O O . LEU A 1 96 ? 0.795 7.386 4.759 1.00 83.00 96 LEU A O 1
ATOM 782 N N . LEU A 1 97 ? 2.153 5.588 4.837 1.00 86.81 97 LEU A N 1
ATOM 783 C CA . LEU A 1 97 ? 2.522 5.623 3.423 1.00 86.81 97 LEU A CA 1
ATOM 784 C C . LEU A 1 97 ? 1.466 4.892 2.598 1.00 86.81 97 LEU A C 1
ATOM 786 O O . LEU A 1 97 ? 0.796 5.518 1.775 1.00 86.81 97 LEU A O 1
ATOM 790 N N . GLU A 1 98 ? 1.265 3.601 2.872 1.00 91.06 98 GLU A N 1
ATOM 791 C CA . GLU A 1 98 ? 0.302 2.782 2.136 1.00 91.06 98 GLU A CA 1
ATOM 792 C C . GLU A 1 98 ? -0.278 1.636 2.973 1.00 91.06 98 GLU A C 1
ATOM 794 O O . GLU A 1 98 ? 0.288 1.244 3.997 1.00 91.06 98 GLU A O 1
ATOM 799 N N . LEU A 1 99 ? -1.438 1.143 2.534 1.00 93.19 99 LEU A N 1
ATOM 800 C CA . LEU A 1 99 ? -2.122 -0.026 3.079 1.00 93.19 99 LEU A CA 1
ATOM 801 C C . LEU A 1 99 ? -2.349 -1.045 1.966 1.00 93.19 99 LEU A C 1
ATOM 803 O O . LEU A 1 99 ? -2.809 -0.663 0.892 1.00 93.19 99 LEU A O 1
ATOM 807 N N . PHE A 1 100 ? -2.125 -2.321 2.261 1.00 94.19 100 PHE A N 1
ATOM 808 C CA . PHE A 1 100 ? -2.458 -3.422 1.359 1.00 94.19 100 PHE A CA 1
ATOM 809 C C . PHE A 1 100 ? -3.333 -4.441 2.075 1.00 94.19 100 PHE A C 1
ATOM 811 O O . PHE A 1 100 ? -3.036 -4.852 3.196 1.00 94.19 100 PHE A O 1
ATOM 818 N N . THR A 1 101 ? -4.412 -4.864 1.434 1.00 92.88 101 THR A N 1
ATOM 819 C CA . THR A 1 101 ? -5.165 -6.059 1.825 1.00 92.88 101 THR A CA 1
ATOM 820 C C . THR A 1 101 ? -4.293 -7.309 1.716 1.00 92.88 101 THR A C 1
ATOM 822 O O . THR A 1 101 ? -3.270 -7.324 1.032 1.00 92.88 101 THR A O 1
ATOM 825 N N . TYR A 1 102 ? -4.717 -8.387 2.375 1.00 92.38 102 TYR A N 1
ATOM 826 C CA . TYR A 1 102 ? -4.060 -9.686 2.247 1.00 92.38 102 TYR A CA 1
ATOM 827 C C . TYR A 1 102 ? -3.943 -10.147 0.782 1.00 92.38 102 TYR A C 1
ATOM 829 O O . TYR A 1 102 ? -2.868 -10.566 0.357 1.00 92.38 102 TYR A O 1
ATOM 837 N N . ASP A 1 103 ? -5.011 -9.997 -0.002 1.00 89.88 103 ASP A N 1
ATOM 838 C CA . ASP A 1 103 ? -5.025 -10.423 -1.404 1.00 89.88 103 ASP A CA 1
ATOM 839 C C . ASP A 1 103 ? -4.058 -9.591 -2.254 1.00 89.88 103 ASP A C 1
ATOM 841 O O . ASP A 1 103 ? -3.322 -10.137 -3.075 1.00 89.88 103 ASP A O 1
ATOM 845 N N . GLU A 1 104 ? -3.986 -8.276 -2.021 1.00 91.44 104 GLU A N 1
ATOM 846 C CA . GLU A 1 104 ? -3.016 -7.404 -2.697 1.00 91.44 104 GLU A CA 1
ATOM 847 C C . GLU A 1 104 ? -1.567 -7.820 -2.412 1.00 91.44 104 GLU A C 1
ATOM 849 O O . GLU A 1 104 ? -0.733 -7.730 -3.311 1.00 91.44 104 GLU A O 1
ATOM 854 N N . ILE A 1 105 ? -1.262 -8.323 -1.212 1.00 94.62 105 ILE A N 1
ATOM 855 C CA . ILE A 1 105 ? 0.073 -8.847 -0.894 1.00 94.62 105 ILE A CA 1
ATOM 856 C C . ILE A 1 105 ? 0.368 -10.140 -1.653 1.00 94.62 105 ILE A C 1
ATOM 858 O O . ILE A 1 105 ? 1.447 -10.255 -2.230 1.00 94.62 105 ILE A O 1
ATOM 862 N N . LEU A 1 106 ? -0.588 -11.069 -1.740 1.00 93.19 106 LEU A N 1
ATOM 863 C CA . LEU A 1 106 ? -0.424 -12.284 -2.552 1.00 93.19 106 LEU A CA 1
ATOM 864 C C . LEU A 1 106 ? -0.226 -11.961 -4.040 1.00 93.19 106 LEU A C 1
ATOM 866 O O . LEU A 1 106 ? 0.496 -12.654 -4.759 1.00 93.19 106 LEU A O 1
ATOM 870 N N . HIS A 1 107 ? -0.879 -10.907 -4.525 1.00 91.69 107 HIS A N 1
ATOM 871 C CA . HIS A 1 107 ? -0.666 -10.404 -5.876 1.00 91.69 107 HIS A CA 1
ATOM 872 C C . HIS A 1 107 ? 0.708 -9.765 -6.049 1.00 91.69 107 HIS A C 1
ATOM 874 O O . HIS A 1 107 ? 1.367 -10.024 -7.056 1.00 91.69 107 HIS A O 1
ATOM 880 N N . LEU A 1 108 ? 1.142 -8.956 -5.083 1.00 93.88 108 LEU A N 1
ATOM 881 C CA . LEU A 1 108 ? 2.450 -8.312 -5.105 1.00 93.88 108 LEU A CA 1
ATOM 882 C C . LEU A 1 108 ? 3.573 -9.352 -5.125 1.00 93.88 108 LEU A C 1
ATOM 884 O O . LEU A 1 108 ? 4.479 -9.234 -5.940 1.00 93.88 108 LEU A O 1
ATOM 888 N N . GLU A 1 109 ? 3.463 -10.402 -4.311 1.00 95.25 109 GLU A N 1
ATOM 889 C CA . GLU A 1 109 ? 4.415 -11.515 -4.272 1.00 95.25 109 GLU A CA 1
ATOM 890 C C . GLU A 1 109 ? 4.575 -12.186 -5.645 1.00 95.25 109 GLU A C 1
ATOM 892 O O . GLU A 1 109 ? 5.693 -12.408 -6.107 1.00 95.25 109 GLU A O 1
ATOM 897 N N . LYS A 1 110 ? 3.466 -12.427 -6.353 1.00 93.94 110 LYS A N 1
ATOM 898 C CA . LYS A 1 110 ? 3.488 -12.977 -7.721 1.00 93.94 110 LYS A CA 1
ATOM 899 C C . LYS A 1 110 ? 4.070 -12.006 -8.747 1.00 93.94 110 LYS A C 1
ATOM 901 O O . LYS A 1 110 ? 4.622 -12.448 -9.752 1.00 93.94 110 LYS A O 1
ATOM 906 N N . LEU A 1 111 ? 3.923 -10.700 -8.525 1.00 94.56 111 LEU A N 1
ATOM 907 C CA . LEU A 1 111 ? 4.496 -9.661 -9.382 1.00 94.56 111 LEU A CA 1
ATOM 908 C C . LEU A 1 111 ? 5.984 -9.424 -9.104 1.00 94.56 111 LEU A C 1
ATOM 910 O O . LEU A 1 111 ? 6.656 -8.874 -9.975 1.00 94.56 111 LEU A O 1
ATOM 914 N N . SER A 1 112 ? 6.513 -9.852 -7.953 1.00 95.44 112 SER A N 1
ATOM 915 C CA . SER A 1 112 ? 7.903 -9.609 -7.549 1.00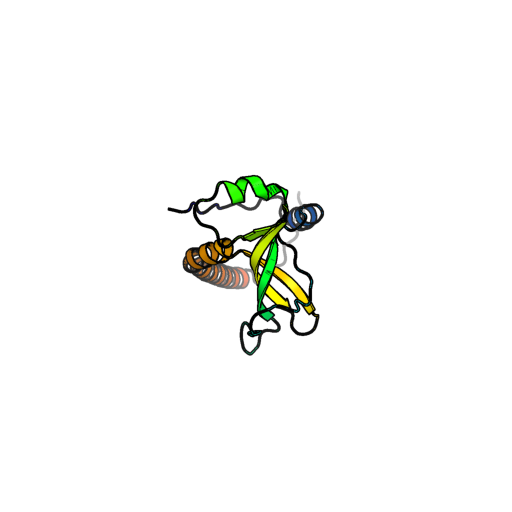 95.44 112 SER A CA 1
ATOM 916 C C . SER A 1 112 ? 8.933 -9.971 -8.628 1.00 95.44 112 SER A C 1
ATOM 918 O O . SER A 1 112 ? 9.753 -9.108 -8.931 1.00 95.44 112 SER A O 1
ATOM 920 N N . PRO A 1 113 ? 8.889 -11.144 -9.299 1.00 96.00 113 PRO A N 1
ATOM 921 C CA . PRO A 1 113 ? 9.865 -11.460 -10.347 1.00 96.00 113 PRO A CA 1
ATOM 922 C C . PRO A 1 113 ? 9.804 -10.493 -11.537 1.00 96.00 113 PRO A C 1
ATOM 924 O O . PRO A 1 113 ? 10.831 -10.104 -12.086 1.00 96.00 113 PRO A O 1
ATOM 927 N N . HIS A 1 114 ? 8.599 -10.062 -11.923 1.00 94.88 114 HIS A N 1
ATOM 928 C CA . HIS A 1 114 ? 8.426 -9.091 -13.001 1.00 94.88 114 HIS A CA 1
ATOM 929 C C . HIS A 1 114 ? 8.924 -7.701 -12.591 1.00 94.88 114 HIS A C 1
ATOM 931 O O . HIS A 1 114 ? 9.579 -7.029 -13.381 1.00 94.88 114 HIS A O 1
ATOM 937 N N . ILE A 1 115 ? 8.663 -7.293 -11.347 1.00 94.75 115 ILE A N 1
ATOM 938 C CA . ILE A 1 115 ? 9.168 -6.038 -10.782 1.00 94.75 115 ILE A CA 1
ATOM 939 C C . ILE A 1 115 ? 10.702 -6.032 -10.780 1.00 94.75 115 ILE A C 1
ATOM 941 O O . ILE A 1 115 ? 11.293 -5.041 -11.199 1.00 94.75 115 ILE A O 1
ATOM 945 N N . LEU A 1 116 ? 11.343 -7.129 -10.367 1.00 96.06 116 LEU A N 1
ATOM 946 C CA . LEU A 1 116 ? 12.804 -7.260 -10.383 1.00 96.06 116 LEU A CA 1
ATOM 947 C C . LEU A 1 116 ? 13.369 -7.137 -11.803 1.00 96.06 116 LEU A C 1
ATOM 949 O O . LEU A 1 116 ? 14.291 -6.360 -12.025 1.00 96.06 116 LEU A O 1
ATOM 953 N N . LYS A 1 117 ? 12.744 -7.796 -12.784 1.00 96.56 117 LYS A N 1
ATOM 954 C CA . LYS A 1 117 ? 13.128 -7.649 -14.193 1.00 96.56 117 LYS A CA 1
ATOM 955 C C . LYS A 1 117 ? 13.026 -6.196 -14.681 1.00 96.56 117 LYS A C 1
ATOM 957 O O . LYS A 1 117 ? 13.911 -5.716 -15.379 1.00 96.56 117 LYS A O 1
ATOM 962 N N . LEU A 1 118 ? 11.969 -5.475 -14.297 1.00 94.19 118 LEU A N 1
ATOM 963 C CA . LEU A 1 118 ? 11.810 -4.059 -14.651 1.00 94.19 118 LEU A CA 1
ATOM 964 C C . LEU A 1 118 ? 12.883 -3.168 -14.005 1.00 94.19 118 LEU A C 1
ATOM 966 O O . LEU A 1 118 ? 13.264 -2.162 -14.602 1.00 94.19 118 LEU A O 1
ATOM 970 N N . PHE A 1 119 ? 13.379 -3.518 -12.812 1.00 94.25 119 PHE A N 1
ATOM 971 C CA . PHE A 1 119 ? 14.527 -2.830 -12.215 1.00 94.25 119 PHE A CA 1
ATOM 972 C C . PHE A 1 119 ? 15.798 -3.032 -13.048 1.00 94.25 119 PHE A C 1
ATOM 974 O O . PHE A 1 119 ? 16.469 -2.048 -13.348 1.00 94.25 119 PHE A O 1
ATOM 981 N N . GLU A 1 120 ? 16.082 -4.259 -13.490 1.00 94.94 120 GLU A N 1
ATOM 982 C CA . GLU A 1 120 ? 17.235 -4.552 -14.358 1.00 94.94 120 GLU A CA 1
ATOM 983 C C . GLU A 1 120 ? 17.144 -3.829 -15.712 1.00 94.94 120 GLU A C 1
ATOM 985 O 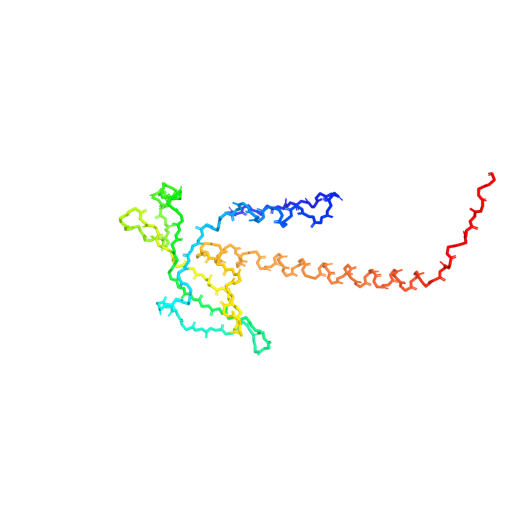O . GLU A 1 120 ? 18.131 -3.295 -16.216 1.00 94.94 120 GLU A O 1
ATOM 990 N N . GLU A 1 121 ? 15.955 -3.794 -16.321 1.00 94.00 121 GLU A N 1
ATOM 991 C CA . GLU A 1 121 ? 15.715 -3.067 -17.574 1.00 94.00 121 GLU A CA 1
ATOM 992 C C . GLU A 1 121 ? 15.924 -1.553 -17.397 1.00 94.00 121 GLU A C 1
ATOM 994 O O . GLU A 1 121 ? 16.522 -0.901 -18.256 1.00 94.00 121 GLU A O 1
ATOM 999 N N . ALA A 1 122 ? 15.474 -0.991 -16.271 1.00 90.38 122 ALA A N 1
ATOM 1000 C CA . ALA A 1 122 ? 15.671 0.421 -15.954 1.00 90.38 122 ALA A CA 1
ATOM 1001 C C . ALA A 1 122 ? 17.150 0.768 -15.710 1.00 90.38 122 ALA A C 1
ATOM 1003 O O . ALA A 1 122 ? 17.600 1.834 -16.137 1.00 90.38 122 ALA A O 1
ATOM 1004 N N . GLU A 1 123 ? 17.905 -0.119 -15.059 1.00 90.62 123 GLU A N 1
ATOM 1005 C CA . GLU A 1 123 ? 19.346 0.035 -14.841 1.00 90.62 123 GLU A CA 1
ATOM 1006 C C . GLU A 1 123 ? 20.120 0.009 -16.166 1.00 90.62 123 GLU A C 1
ATOM 1008 O O . GLU A 1 123 ? 20.869 0.944 -16.453 1.00 90.62 123 GLU A O 1
ATOM 1013 N N . LYS A 1 124 ? 19.846 -0.968 -17.040 1.00 90.56 124 LYS A N 1
ATOM 1014 C CA . LYS A 1 124 ? 20.441 -1.038 -18.390 1.00 90.56 124 LYS A CA 1
ATOM 1015 C C . LYS A 1 124 ? 20.141 0.212 -19.213 1.00 90.56 124 LYS A C 1
ATOM 1017 O O . LYS A 1 124 ? 21.047 0.819 -19.781 1.00 90.56 124 LYS A O 1
ATOM 1022 N N . GLY A 1 125 ? 18.882 0.656 -19.215 1.00 86.81 125 GLY A N 1
ATOM 1023 C CA . GLY A 1 125 ? 18.494 1.889 -19.898 1.00 86.81 125 GLY A CA 1
ATOM 1024 C C . GLY A 1 125 ? 19.202 3.129 -19.336 1.00 86.81 125 GLY A C 1
ATOM 1025 O O . GLY A 1 125 ? 19.473 4.080 -20.072 1.00 86.81 125 GLY A O 1
ATOM 1026 N N . PHE A 1 126 ? 19.535 3.148 -18.043 1.00 82.62 126 PHE A N 1
ATOM 1027 C CA . PHE A 1 126 ? 20.329 4.222 -17.448 1.00 82.62 126 PHE A CA 1
ATOM 1028 C C . PHE A 1 126 ? 21.797 4.176 -17.900 1.00 82.62 126 PHE A C 1
ATOM 1030 O O . PHE A 1 126 ? 22.355 5.224 -18.237 1.00 82.62 126 PHE A O 1
ATOM 1037 N N . GLU A 1 127 ? 22.412 2.995 -17.968 1.00 83.69 127 GLU A N 1
ATOM 1038 C CA . GLU A 1 127 ? 23.787 2.819 -18.458 1.00 83.69 127 GLU A CA 1
ATOM 1039 C C . GLU A 1 127 ? 23.937 3.207 -19.933 1.00 83.69 127 GLU A C 1
ATOM 1041 O O . GLU A 1 127 ? 24.836 3.980 -20.275 1.00 83.69 127 GLU A O 1
ATOM 1046 N N . GLU A 1 128 ? 23.016 2.765 -20.791 1.00 82.81 128 GLU A N 1
ATOM 1047 C CA . GLU A 1 128 ? 22.967 3.150 -22.208 1.00 82.81 128 GLU A CA 1
ATOM 1048 C C . GLU A 1 128 ? 22.813 4.669 -22.368 1.00 82.81 128 GLU A C 1
ATOM 1050 O O . GLU A 1 128 ? 23.514 5.304 -23.159 1.00 82.81 128 GLU A O 1
ATOM 1055 N N . ASN A 1 129 ? 21.940 5.296 -21.571 1.00 78.81 129 ASN A N 1
ATOM 1056 C CA . ASN A 1 129 ? 21.786 6.750 -21.573 1.00 78.81 129 ASN A CA 1
ATOM 1057 C C . ASN A 1 129 ? 23.044 7.469 -21.081 1.00 78.81 129 ASN A C 1
ATOM 1059 O O . ASN A 1 129 ? 23.402 8.507 -21.634 1.00 78.81 129 ASN A O 1
ATOM 1063 N N . LYS A 1 130 ? 23.742 6.937 -20.075 1.00 76.56 130 LYS A N 1
ATOM 1064 C CA . LYS A 1 130 ? 25.014 7.497 -19.605 1.00 76.56 130 LYS A CA 1
ATOM 1065 C C . LYS A 1 130 ? 26.081 7.423 -20.702 1.00 76.56 130 LYS A C 1
ATOM 1067 O O . LYS A 1 130 ? 26.762 8.421 -20.930 1.00 76.56 130 LYS A O 1
ATOM 1072 N N . GLN A 1 131 ? 26.180 6.305 -21.423 1.00 69.06 131 GLN A N 1
ATOM 1073 C CA . GLN A 1 131 ? 27.077 6.155 -22.578 1.00 69.06 131 GLN A CA 1
ATOM 1074 C C . GLN A 1 131 ? 26.715 7.132 -23.712 1.00 69.06 131 GLN A C 1
ATOM 1076 O O . GLN A 1 131 ? 27.582 7.851 -24.214 1.00 69.06 131 GLN A O 1
ATOM 1081 N N . ASN A 1 132 ? 25.427 7.260 -24.041 1.00 66.06 132 ASN A N 1
ATOM 1082 C CA . ASN A 1 132 ? 24.939 8.202 -25.052 1.00 66.06 132 ASN A CA 1
ATOM 1083 C C . ASN A 1 132 ? 25.137 9.676 -24.648 1.00 66.06 132 ASN A C 1
ATOM 1085 O O . ASN A 1 132 ? 25.407 10.525 -25.497 1.00 66.06 132 ASN A O 1
ATOM 1089 N N . CYS A 1 133 ? 25.042 10.005 -23.357 1.00 56.16 133 CYS A N 1
ATOM 1090 C CA . CYS A 1 133 ? 25.312 11.348 -22.839 1.00 56.16 133 CYS A CA 1
ATOM 1091 C C . CYS A 1 133 ? 26.809 11.690 -22.836 1.00 56.16 133 CYS A C 1
ATOM 1093 O O . CYS A 1 133 ? 27.151 12.852 -23.041 1.00 56.16 133 CYS A O 1
ATOM 1095 N N . ILE A 1 134 ? 27.707 10.709 -22.683 1.00 55.12 134 ILE A N 1
ATOM 1096 C CA . ILE A 1 134 ? 29.155 10.926 -22.856 1.00 55.12 134 ILE A CA 1
ATOM 1097 C C . ILE A 1 134 ? 29.482 11.273 -24.321 1.00 55.12 134 ILE A C 1
ATOM 1099 O O . ILE A 1 134 ? 30.355 12.108 -24.563 1.00 55.12 134 ILE A O 1
ATOM 1103 N N . LEU A 1 135 ? 28.740 10.722 -25.292 1.00 51.88 135 LEU A N 1
ATOM 1104 C CA . LEU A 1 135 ? 28.833 11.116 -26.708 1.00 51.88 135 LEU A CA 1
ATOM 1105 C C . LEU A 1 135 ? 28.222 12.501 -26.993 1.00 51.88 135 LEU A C 1
ATOM 1107 O O . LEU A 1 135 ? 28.606 13.147 -27.962 1.00 51.88 135 LEU A O 1
ATOM 1111 N N . ARG A 1 136 ? 27.337 13.010 -26.126 1.00 48.66 136 ARG A N 1
ATOM 1112 C CA . ARG A 1 136 ? 26.836 14.398 -26.159 1.00 48.66 136 ARG A CA 1
ATOM 1113 C C . ARG A 1 136 ? 27.684 15.344 -25.302 1.00 48.66 136 ARG A C 1
ATOM 1115 O O . ARG A 1 136 ? 27.148 16.250 -24.660 1.00 48.66 136 ARG A O 1
ATOM 1122 N N . LYS A 1 137 ? 29.011 15.171 -25.295 1.00 50.47 137 LYS A N 1
ATOM 1123 C CA . LYS A 1 137 ? 29.923 16.234 -24.849 1.00 50.47 137 LYS A CA 1
ATOM 1124 C C . LYS A 1 137 ? 29.646 17.482 -25.690 1.00 50.47 137 LYS A C 1
ATOM 1126 O O . LYS A 1 137 ? 29.938 17.490 -26.875 1.00 50.47 137 LYS A O 1
ATOM 1131 N N . HIS A 1 138 ? 29.053 18.487 -25.048 1.00 46.25 138 HIS A N 1
ATOM 1132 C CA . HIS A 1 138 ? 28.926 19.891 -25.447 1.00 46.25 138 HIS A CA 1
ATOM 1133 C C . HIS A 1 138 ? 29.370 20.239 -26.879 1.00 46.25 138 HIS A C 1
ATOM 1135 O O . HIS A 1 138 ? 30.376 20.919 -27.067 1.00 46.25 138 HIS A O 1
ATOM 1141 N N . GLU A 1 139 ? 28.583 19.886 -27.892 1.00 48.72 139 GLU A N 1
ATOM 1142 C CA . GLU A 1 139 ? 28.554 20.747 -29.067 1.00 48.72 139 GLU A CA 1
ATOM 1143 C C . GLU A 1 139 ? 27.659 21.926 -28.701 1.00 48.72 139 GLU A C 1
ATOM 1145 O O . GLU A 1 139 ? 26.450 21.777 -28.502 1.00 48.72 139 GLU A O 1
ATOM 1150 N N . ALA A 1 140 ? 28.262 23.106 -28.536 1.00 46.38 140 ALA A N 1
ATOM 1151 C CA . ALA A 1 140 ? 27.496 24.340 -28.530 1.00 46.38 140 ALA A CA 1
ATOM 1152 C C . ALA A 1 140 ? 26.635 24.327 -29.795 1.00 46.38 140 ALA A C 1
ATOM 1154 O O . ALA A 1 140 ? 27.174 24.228 -30.899 1.00 46.38 140 ALA A O 1
ATOM 1155 N N . LEU A 1 141 ? 25.309 24.374 -29.633 1.00 49.41 141 LEU A N 1
ATOM 1156 C CA . LEU A 1 141 ? 24.381 24.514 -30.749 1.00 49.41 141 LEU A CA 1
ATOM 1157 C C . LEU A 1 141 ? 24.843 25.729 -31.558 1.00 49.41 141 LEU A C 1
ATOM 1159 O O . LEU A 1 141 ? 24.663 26.868 -31.127 1.00 49.41 141 LEU A O 1
ATOM 1163 N N . LYS A 1 142 ? 25.501 25.499 -32.702 1.00 43.06 142 LYS A N 1
ATOM 1164 C CA . LYS A 1 142 ? 25.846 26.582 -33.620 1.00 43.06 142 LYS A CA 1
ATOM 1165 C C . LYS A 1 142 ? 24.522 27.167 -34.080 1.00 43.06 142 LYS A C 1
ATOM 1167 O O . LYS A 1 142 ? 23.803 26.531 -34.849 1.00 43.06 142 LYS A O 1
ATOM 1172 N N . PHE A 1 143 ? 24.198 28.361 -33.592 1.00 35.41 143 PHE A N 1
ATOM 1173 C CA . PHE A 1 143 ? 23.099 29.151 -34.121 1.00 35.41 143 PHE A CA 1
ATOM 1174 C C . PHE A 1 143 ? 23.313 29.280 -35.630 1.00 35.41 143 PHE A C 1
ATOM 1176 O O . PHE A 1 143 ? 24.275 29.903 -36.080 1.00 35.41 143 PHE A O 1
ATOM 1183 N N . ARG A 1 144 ? 22.449 28.646 -36.423 1.00 41.00 144 ARG A N 1
ATOM 1184 C CA . ARG A 1 144 ? 22.347 28.954 -37.845 1.00 41.00 144 ARG A CA 1
ATOM 1185 C C . ARG A 1 144 ? 21.286 30.027 -37.999 1.00 41.00 144 ARG A C 1
ATOM 1187 O O . ARG A 1 144 ? 20.126 29.808 -37.661 1.00 41.00 144 ARG A O 1
ATOM 1194 N N . LEU A 1 145 ? 21.708 31.179 -38.511 1.00 32.03 145 LEU A N 1
ATOM 1195 C CA . LEU A 1 145 ? 20.802 32.147 -39.110 1.00 32.03 145 LEU A CA 1
ATOM 1196 C C . LEU A 1 145 ? 20.126 31.469 -40.299 1.00 32.03 145 LEU A C 1
ATOM 1198 O O . LEU A 1 145 ? 20.801 30.985 -41.209 1.00 32.03 145 LEU A O 1
ATOM 1202 N N . ILE A 1 146 ? 18.801 31.411 -40.250 1.00 40.38 146 ILE A N 1
ATOM 1203 C CA . ILE A 1 146 ? 17.981 31.043 -41.397 1.00 40.38 146 ILE A CA 1
ATOM 1204 C C . ILE A 1 146 ? 18.157 32.176 -42.414 1.00 40.38 146 ILE A C 1
ATOM 1206 O O . ILE A 1 146 ? 17.851 33.328 -42.102 1.00 40.38 146 ILE A O 1
ATOM 1210 N N . LYS A 1 147 ? 18.712 31.852 -43.582 1.00 52.78 147 LYS A N 1
ATOM 1211 C CA . LYS A 1 147 ? 18.524 32.639 -44.801 1.00 52.78 147 LYS A CA 1
ATOM 1212 C C . LYS A 1 147 ? 17.443 31.965 -45.625 1.00 52.78 147 LYS A C 1
ATOM 1214 O O . LYS A 1 147 ? 17.445 30.712 -45.631 1.00 52.78 147 LYS A O 1
#

pLDDT: mean 79.99, std 17.82, range [32.03, 96.62]

Radius of gyration: 22.48 Å; chains: 1; bounding box: 53×51×64 Å

Foldseek 3Di:
DDDDDDDDDDPPDDPVVVVVVVPDDDQKDDPPPDPAWDDWDDPDPPDQKIKIKDKIWGDLVCVVVVVPDPDFQWDADPSIIIFIWIWIAGNPPSGTDDIGGPVRVVVVVVCVVVVVVVVVVVVVVVVVVVVVVVVVPDPPPPDDDDD